Protein AF-A0A9P8D0W6-F1 (afdb_monomer_lite)

Foldseek 3Di:
DDDKDKDALPQLLVLQVVLVVPPDPPPPQPCPPDDPQPRQRWDFDQDPVVRDTDTDGSVHPRIDILPQQDPVDPPRCVVVVVLVVLSVLLSVVVVVVVVDPPDDDDDPVRVVSNVVNVVSSVVSVVVVVD

Secondary structure (DSSP, 8-state):
-PPP-EEESS-HHHHHHHHHHHS-TTS-----TT-TT-S--EEEEEETTTTEEEEEETTTTTEEETTT--TTSSSTTHHHHHHHHHHHHHHHHHHHHTT-SS-----HHHHHHHHHHHHHHHHGGGGG--

Radius of gyration: 16.87 Å; chains: 1; bounding box: 41×34×50 Å

Sequence (130 aa):
MTRTQFHHYIPRFILKTFADNFCDTNSELITDTSSPDSLGYHINVYRVEDHTTNPTDVSRAYGAEDMYRDVTEDDCMKFEKLLAKHECTSATFIRRIWKEEDELSLTRGQLADMKKFLVVMMYRSEHRRS

InterPro domains:
  IPR025332 Protein of unknown function DUF4238 [PF14022] (7-127)

pLDDT: mean 78.17, std 14.67, range [40.59, 91.44]

Structure (mmCIF, N/CA/C/O backbone):
data_AF-A0A9P8D0W6-F1
#
_entry.id   AF-A0A9P8D0W6-F1
#
loop_
_atom_site.group_PDB
_atom_site.id
_atom_site.type_symbol
_atom_site.label_atom_id
_atom_site.label_alt_id
_atom_site.label_comp_id
_atom_site.label_asym_id
_atom_site.label_entity_id
_atom_site.label_seq_id
_atom_site.pdbx_PDB_ins_code
_atom_site.Cartn_x
_atom_site.Cartn_y
_atom_site.Cartn_z
_atom_site.occupancy
_atom_site.B_iso_or_equiv
_atom_site.auth_seq_id
_atom_site.auth_comp_id
_atom_site.auth_asym_id
_atom_site.auth_atom_id
_atom_site.pdbx_PDB_model_num
ATOM 1 N N . MET A 1 1 ? 20.691 10.461 -13.223 1.00 51.47 1 MET A N 1
ATOM 2 C CA . MET A 1 1 ? 20.304 9.138 -12.691 1.00 51.47 1 MET A CA 1
ATOM 3 C C . MET A 1 1 ? 18.953 9.288 -12.021 1.00 51.47 1 MET A C 1
ATOM 5 O O . MET A 1 1 ? 18.819 10.158 -11.167 1.00 51.47 1 MET A O 1
ATOM 9 N N . THR A 1 2 ? 17.948 8.531 -12.448 1.00 65.81 2 THR A N 1
ATOM 10 C CA . THR A 1 2 ? 16.632 8.509 -11.797 1.00 65.81 2 THR A CA 1
ATOM 11 C C . THR A 1 2 ? 16.792 7.849 -10.430 1.00 65.81 2 THR A C 1
ATOM 13 O O . THR A 1 2 ? 17.372 6.771 -10.334 1.00 65.81 2 THR A O 1
ATOM 16 N N . ARG A 1 3 ? 16.368 8.530 -9.360 1.00 77.19 3 ARG A N 1
ATOM 17 C CA . ARG A 1 3 ? 16.433 7.992 -7.995 1.00 77.19 3 ARG A CA 1
ATOM 18 C C . ARG A 1 3 ? 15.421 6.853 -7.876 1.00 77.19 3 ARG A C 1
ATOM 20 O O . ARG A 1 3 ? 14.256 7.075 -8.207 1.00 77.19 3 ARG A O 1
ATOM 27 N N . THR A 1 4 ? 15.864 5.688 -7.408 1.00 83.75 4 THR A N 1
ATOM 28 C CA . THR A 1 4 ? 14.977 4.552 -7.132 1.00 83.75 4 THR A CA 1
ATOM 29 C C . THR A 1 4 ? 13.932 4.945 -6.091 1.00 83.75 4 THR A C 1
ATOM 31 O O . THR A 1 4 ? 14.197 5.772 -5.204 1.00 83.75 4 THR A O 1
ATOM 34 N N . GLN A 1 5 ? 12.723 4.400 -6.216 1.00 83.19 5 GLN A N 1
ATOM 35 C CA . GLN A 1 5 ? 11.661 4.604 -5.228 1.00 83.19 5 GLN A CA 1
ATOM 36 C C . GLN A 1 5 ? 11.283 3.275 -4.598 1.00 83.19 5 GLN A C 1
ATOM 38 O O . GLN A 1 5 ? 11.140 2.275 -5.286 1.00 83.19 5 GLN A O 1
ATOM 43 N N . PHE A 1 6 ? 11.154 3.273 -3.275 1.00 84.56 6 PHE A N 1
ATOM 44 C CA . PHE A 1 6 ? 10.735 2.099 -2.526 1.00 84.56 6 PHE A CA 1
ATOM 45 C C . PHE A 1 6 ? 9.239 2.195 -2.254 1.00 84.56 6 PHE A C 1
ATOM 47 O O . PHE A 1 6 ? 8.794 3.176 -1.650 1.00 84.56 6 PHE A O 1
ATOM 54 N N . HIS A 1 7 ? 8.484 1.185 -2.680 1.00 87.50 7 HIS A N 1
ATOM 55 C CA . HIS A 1 7 ? 7.034 1.157 -2.543 1.00 87.50 7 HIS A CA 1
ATOM 56 C C . HIS A 1 7 ? 6.570 -0.128 -1.863 1.00 87.50 7 HIS A C 1
ATOM 58 O O . HIS A 1 7 ? 7.058 -1.222 -2.149 1.00 87.50 7 HIS A O 1
ATOM 64 N N . HIS A 1 8 ? 5.617 -0.002 -0.942 1.00 87.50 8 HIS A N 1
ATOM 65 C CA . HIS A 1 8 ? 5.132 -1.127 -0.149 1.00 87.50 8 HIS A CA 1
ATOM 66 C C . HIS A 1 8 ? 3.959 -1.855 -0.823 1.00 87.50 8 HIS A C 1
ATOM 68 O O . HIS A 1 8 ? 2.939 -1.251 -1.169 1.00 87.50 8 HIS A O 1
ATOM 74 N N . TYR A 1 9 ? 4.047 -3.183 -0.920 1.00 87.56 9 TYR A N 1
ATOM 75 C CA . TYR A 1 9 ? 2.937 -4.061 -1.296 1.00 87.56 9 TYR A CA 1
ATOM 76 C C . TYR A 1 9 ? 1.782 -3.948 -0.301 1.00 87.56 9 TYR A C 1
ATOM 78 O O . TYR A 1 9 ? 0.620 -3.872 -0.700 1.00 87.56 9 TYR A O 1
ATOM 86 N N . ILE A 1 10 ? 2.107 -3.913 0.996 1.00 87.31 10 ILE A N 1
ATOM 87 C CA . ILE A 1 10 ? 1.169 -3.617 2.081 1.00 87.31 10 ILE A CA 1
ATOM 88 C C . ILE A 1 10 ? 1.441 -2.182 2.543 1.00 87.31 10 ILE A C 1
ATOM 90 O O . ILE A 1 10 ? 2.501 -1.944 3.114 1.00 87.31 10 ILE A O 1
ATOM 94 N N . PRO A 1 11 ? 0.517 -1.228 2.330 1.00 88.94 11 PRO A N 1
ATOM 95 C CA . PRO A 1 11 ? 0.736 0.174 2.647 1.00 88.94 11 PRO A CA 1
ATOM 96 C C . PRO A 1 11 ? 1.313 0.382 4.041 1.00 88.94 11 PRO A C 1
ATOM 98 O O . PRO A 1 11 ? 0.808 -0.151 5.032 1.00 88.94 11 PRO A O 1
ATOM 101 N N . ARG A 1 12 ? 2.350 1.218 4.120 1.00 87.00 12 ARG A N 1
ATOM 102 C CA . ARG A 1 12 ? 3.138 1.419 5.342 1.00 87.00 12 ARG A CA 1
ATOM 103 C C . ARG A 1 12 ? 2.287 1.841 6.542 1.00 87.00 12 ARG A C 1
ATOM 105 O O . ARG A 1 12 ? 2.611 1.489 7.668 1.00 87.00 12 ARG A O 1
ATOM 112 N N . PHE A 1 13 ? 1.186 2.567 6.325 1.00 86.25 13 PHE A N 1
ATOM 1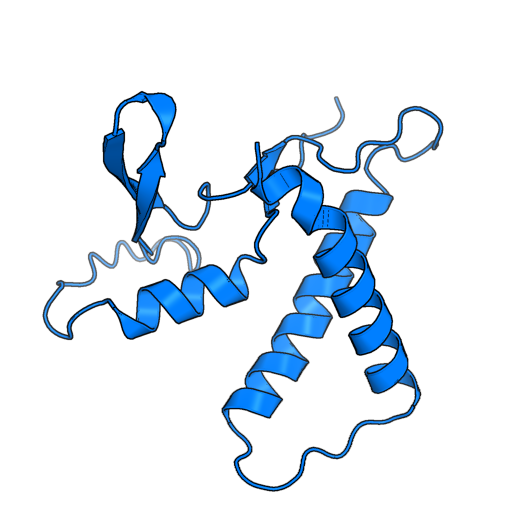13 C CA . PHE A 1 13 ? 0.283 2.962 7.411 1.00 86.25 13 PHE A CA 1
ATOM 114 C C . PHE A 1 13 ? -0.453 1.772 8.047 1.00 86.25 13 PHE A C 1
ATOM 116 O O . PHE A 1 13 ? -0.711 1.818 9.242 1.00 86.25 13 PHE A O 1
ATOM 123 N N . ILE A 1 14 ? -0.744 0.709 7.287 1.00 87.38 14 ILE A N 1
ATOM 124 C CA . ILE A 1 14 ? -1.333 -0.534 7.811 1.00 87.38 14 ILE A CA 1
ATOM 125 C C . ILE A 1 14 ? -0.290 -1.272 8.648 1.00 87.38 14 ILE A C 1
ATOM 127 O O . ILE A 1 14 ? -0.587 -1.704 9.756 1.00 87.38 14 ILE A O 1
ATOM 131 N N . LEU A 1 15 ? 0.943 -1.369 8.139 1.00 87.25 15 LEU A N 1
ATOM 132 C CA . LEU A 1 15 ? 2.050 -2.018 8.846 1.00 87.25 15 LEU A CA 1
ATOM 133 C C . LEU A 1 15 ? 2.407 -1.297 10.151 1.00 87.25 15 LEU A C 1
ATOM 135 O O . LEU A 1 15 ? 2.635 -1.958 11.156 1.00 87.25 15 LEU A O 1
ATOM 139 N N . LYS A 1 16 ? 2.409 0.045 10.153 1.00 85.94 16 LYS A N 1
ATOM 140 C CA . LYS A 1 16 ? 2.613 0.845 11.371 1.00 85.94 16 LYS A CA 1
ATOM 141 C C . LYS A 1 16 ? 1.509 0.580 12.392 1.00 85.94 16 LYS A C 1
ATOM 143 O O . LYS A 1 16 ? 1.830 0.226 13.512 1.00 85.94 16 LYS A O 1
ATOM 148 N N . THR A 1 17 ? 0.236 0.632 11.991 1.00 83.81 17 THR A N 1
ATOM 149 C CA . THR A 1 17 ? -0.882 0.336 12.905 1.00 83.81 17 THR A CA 1
ATOM 150 C C . THR A 1 17 ? -0.853 -1.095 13.430 1.00 83.81 17 THR A C 1
ATOM 152 O O . THR A 1 17 ? -1.182 -1.326 14.587 1.00 83.81 17 THR A O 1
ATOM 155 N N . PHE A 1 18 ? -0.434 -2.062 12.612 1.00 84.19 18 PHE A N 1
ATOM 156 C CA . PHE A 1 18 ? -0.187 -3.416 13.090 1.00 84.19 18 PHE A CA 1
ATOM 157 C C . PHE A 1 18 ? 0.919 -3.416 14.153 1.00 84.19 18 PHE A C 1
ATOM 159 O O . PHE A 1 18 ? 0.670 -3.867 15.261 1.00 84.19 18 PHE A O 1
ATOM 166 N N . ALA A 1 19 ? 2.095 -2.852 13.862 1.00 83.50 19 ALA A N 1
ATOM 167 C CA . ALA A 1 19 ? 3.195 -2.765 14.824 1.00 83.50 19 ALA A CA 1
ATOM 168 C C . ALA A 1 19 ? 2.781 -2.065 16.132 1.00 83.50 19 ALA A C 1
ATOM 170 O O . ALA A 1 19 ? 3.032 -2.604 17.203 1.00 83.50 19 ALA A O 1
ATOM 171 N N . ASP A 1 20 ? 2.079 -0.929 16.048 1.00 78.88 20 ASP A N 1
ATOM 172 C CA . ASP A 1 20 ? 1.552 -0.180 17.198 1.00 78.88 20 ASP A CA 1
ATOM 173 C C . ASP A 1 20 ? 0.665 -1.061 18.102 1.00 78.88 20 ASP A C 1
ATOM 175 O O . ASP A 1 20 ? 0.769 -0.986 19.321 1.00 78.88 20 ASP A O 1
ATOM 179 N N . ASN A 1 21 ? -0.183 -1.920 17.521 1.00 71.88 21 ASN A N 1
ATOM 180 C CA . ASN A 1 21 ? -1.093 -2.792 18.276 1.00 71.88 21 ASN A CA 1
ATOM 181 C C . ASN A 1 21 ? -0.396 -3.978 18.969 1.00 71.88 21 ASN A C 1
ATOM 183 O O . ASN A 1 21 ? -0.992 -4.584 19.857 1.00 71.88 21 ASN A O 1
ATOM 187 N N . PHE A 1 22 ? 0.822 -4.334 18.551 1.00 67.12 22 PHE A N 1
ATOM 188 C CA . PHE A 1 22 ? 1.593 -5.462 19.097 1.00 67.12 22 PHE A CA 1
ATOM 189 C C . PHE A 1 22 ? 2.871 -5.031 19.826 1.00 67.12 22 PHE A C 1
ATOM 191 O O . PHE A 1 22 ? 3.553 -5.869 20.415 1.00 67.12 22 PHE A O 1
ATOM 198 N N . CYS A 1 23 ? 3.209 -3.742 19.808 1.00 63.47 23 CYS A N 1
ATOM 199 C CA . CYS A 1 23 ? 4.195 -3.178 20.714 1.00 63.47 23 CYS A CA 1
ATOM 200 C C . CYS A 1 23 ? 3.594 -3.164 22.121 1.00 63.47 23 CYS A C 1
ATOM 202 O O . CYS A 1 23 ? 2.877 -2.236 22.494 1.00 63.47 23 CYS A O 1
ATOM 204 N N . ASP A 1 24 ? 3.893 -4.201 22.905 1.00 50.94 24 ASP A N 1
ATOM 205 C CA . ASP A 1 24 ? 3.633 -4.194 24.340 1.00 50.94 24 ASP A CA 1
ATOM 206 C C . ASP A 1 24 ? 4.192 -2.899 24.949 1.00 50.94 24 ASP A C 1
ATOM 208 O O . ASP A 1 24 ? 5.308 -2.468 24.640 1.00 50.94 24 ASP A O 1
ATOM 212 N N . THR A 1 25 ? 3.412 -2.291 25.841 1.00 48.91 25 THR A N 1
ATOM 213 C CA . THR A 1 25 ? 3.619 -0.997 26.518 1.00 48.91 25 THR A CA 1
ATOM 214 C C . THR A 1 25 ? 4.928 -0.853 27.316 1.00 48.91 25 THR A C 1
ATOM 216 O O . THR A 1 25 ? 5.107 0.145 28.007 1.00 48.91 25 THR A O 1
ATOM 219 N N . ASN A 1 26 ? 5.858 -1.805 27.206 1.00 42.94 26 ASN A N 1
ATOM 220 C CA . ASN A 1 26 ? 7.132 -1.847 27.923 1.00 42.94 26 ASN A CA 1
ATOM 221 C C . ASN A 1 26 ? 8.374 -1.936 27.021 1.00 42.94 26 ASN A C 1
ATOM 223 O O . ASN A 1 26 ? 9.481 -2.044 27.546 1.00 42.94 26 ASN A O 1
ATOM 227 N N . SER A 1 27 ? 8.248 -1.891 25.689 1.00 47.22 27 SER A N 1
ATOM 228 C CA . SER A 1 27 ? 9.438 -1.705 24.853 1.00 47.22 27 SER A CA 1
ATOM 229 C C . SER A 1 27 ? 9.874 -0.248 24.975 1.00 47.22 27 SER A C 1
ATOM 231 O O . SER A 1 27 ? 9.234 0.627 24.394 1.00 47.22 27 SER A O 1
ATOM 233 N N . GLU A 1 28 ? 10.937 0.013 25.741 1.00 43.78 28 GLU A N 1
ATOM 234 C CA . GLU A 1 28 ? 11.642 1.297 25.751 1.00 43.78 28 GLU A CA 1
ATOM 235 C C . GLU A 1 28 ? 11.827 1.760 24.303 1.00 43.78 28 GLU A C 1
ATOM 237 O O . GLU A 1 28 ? 12.598 1.190 23.529 1.00 43.78 28 GLU A O 1
ATOM 242 N N . LEU A 1 29 ? 11.041 2.761 23.905 1.00 50.38 29 LEU A N 1
ATOM 243 C CA . LEU A 1 29 ? 11.199 3.431 22.629 1.00 50.38 29 LEU A CA 1
ATOM 244 C C . LEU A 1 29 ? 12.591 4.057 22.670 1.00 50.38 29 LEU A C 1
ATOM 246 O O . LEU A 1 29 ? 12.798 5.056 23.357 1.00 50.38 29 LEU A O 1
ATOM 250 N N . ILE A 1 30 ? 13.552 3.462 21.964 1.00 45.56 30 ILE A N 1
ATOM 251 C CA . ILE A 1 30 ? 14.853 4.084 21.723 1.00 45.56 30 ILE A CA 1
ATOM 252 C C . ILE A 1 30 ? 14.572 5.288 20.822 1.00 45.56 30 ILE A C 1
ATOM 254 O O . ILE A 1 30 ? 14.535 5.192 19.596 1.00 45.56 30 ILE A O 1
ATOM 258 N N . THR A 1 31 ? 14.256 6.424 21.440 1.00 41.09 31 THR A N 1
ATOM 259 C CA . THR A 1 31 ? 14.022 7.685 20.748 1.00 41.09 31 THR A CA 1
ATOM 260 C C . THR A 1 31 ? 15.365 8.347 20.490 1.00 41.09 31 THR A C 1
ATOM 262 O O . THR A 1 31 ? 15.743 9.280 21.196 1.00 41.09 31 THR A O 1
ATOM 265 N N . ASP A 1 32 ? 16.076 7.899 19.458 1.00 40.59 32 ASP A N 1
ATOM 266 C CA . ASP A 1 32 ? 17.088 8.757 18.849 1.00 40.59 32 ASP A CA 1
ATOM 267 C C . ASP A 1 32 ? 16.363 9.851 18.051 1.00 40.59 32 ASP A C 1
ATOM 269 O O . ASP A 1 32 ? 15.809 9.661 16.963 1.00 40.59 32 ASP A O 1
ATOM 273 N N . THR A 1 33 ? 16.314 11.022 18.681 1.00 43.94 33 THR A N 1
ATOM 274 C CA . THR A 1 33 ? 15.600 12.256 18.334 1.00 43.94 33 THR A CA 1
ATOM 275 C C . THR A 1 33 ? 16.203 12.988 17.132 1.00 43.94 33 THR A C 1
ATOM 277 O O . THR A 1 33 ? 16.526 14.172 17.203 1.00 43.94 33 THR A O 1
ATOM 280 N N . SER A 1 34 ? 16.334 12.312 15.990 1.00 44.00 34 SER A N 1
ATOM 281 C CA . SER A 1 34 ? 16.863 12.939 14.766 1.00 44.00 34 SER A CA 1
ATOM 282 C C . SER A 1 34 ? 15.983 12.808 13.518 1.00 44.00 34 SER A C 1
ATOM 284 O O . SER A 1 34 ? 16.217 13.528 12.548 1.00 44.00 34 SER A O 1
ATOM 286 N N . SER A 1 35 ? 14.899 12.018 13.536 1.00 47.09 35 SER A N 1
ATOM 287 C CA . SER A 1 35 ? 13.890 12.060 12.467 1.00 47.09 35 SER A CA 1
ATOM 288 C C . SER A 1 35 ? 12.536 11.457 12.889 1.00 47.09 35 SER A C 1
ATOM 290 O O . SER A 1 35 ? 12.506 10.461 13.601 1.00 47.09 35 SER A O 1
ATOM 292 N N . PRO A 1 36 ? 11.382 11.984 12.439 1.00 47.25 36 PRO A N 1
ATOM 293 C CA . PRO A 1 36 ? 10.071 11.379 12.722 1.00 47.25 36 PRO A CA 1
ATOM 294 C C . PRO A 1 36 ? 9.864 10.007 12.049 1.00 47.25 36 PRO A C 1
ATOM 296 O O . PRO A 1 36 ? 8.840 9.363 12.271 1.00 47.25 36 PRO A O 1
ATOM 299 N N . ASP A 1 37 ? 10.817 9.560 11.223 1.00 46.06 37 ASP A N 1
ATOM 300 C CA . ASP A 1 37 ? 10.792 8.262 10.547 1.00 46.06 37 ASP A CA 1
ATOM 301 C C . ASP A 1 37 ? 11.678 7.201 11.227 1.00 46.06 37 ASP A C 1
ATOM 303 O O . ASP A 1 37 ? 11.668 6.054 10.789 1.00 46.06 37 ASP A O 1
ATOM 307 N N . SER A 1 38 ? 12.385 7.559 12.312 1.00 45.97 38 SER A N 1
ATOM 308 C CA . SER A 1 38 ? 13.217 6.654 13.123 1.00 45.97 38 SER A CA 1
ATOM 309 C C . SER A 1 38 ? 12.522 6.122 14.384 1.00 45.97 38 SER A C 1
ATOM 311 O O . SER A 1 38 ? 13.178 5.528 15.234 1.00 45.97 38 SER A O 1
ATOM 313 N N . LEU A 1 39 ? 11.190 6.261 14.501 1.00 55.00 39 LEU A N 1
ATOM 314 C CA . LEU A 1 39 ? 10.431 5.364 15.380 1.00 55.00 39 LEU A CA 1
ATOM 315 C C . LEU A 1 39 ? 10.598 3.951 14.808 1.00 55.00 39 LEU A C 1
ATOM 317 O O . LEU A 1 39 ? 10.029 3.640 13.759 1.00 55.00 39 LEU A O 1
ATOM 321 N N . GLY A 1 40 ? 11.439 3.145 15.457 1.00 60.47 40 GLY A N 1
ATOM 322 C CA . GLY A 1 40 ? 11.801 1.790 15.048 1.00 60.47 40 GLY A CA 1
ATOM 323 C C . GLY A 1 40 ? 10.619 0.833 15.144 1.00 60.47 40 GLY A C 1
ATOM 324 O O . GLY A 1 40 ? 10.563 -0.012 16.034 1.00 60.47 40 GLY A O 1
ATOM 325 N N . TYR A 1 41 ? 9.665 0.971 14.229 1.00 69.75 41 TYR A N 1
ATOM 326 C CA . TYR A 1 41 ? 8.562 0.042 14.072 1.00 69.75 41 TYR A CA 1
ATOM 327 C C . TYR A 1 41 ? 9.092 -1.254 13.480 1.00 69.75 41 TYR A C 1
ATOM 329 O O . TYR A 1 41 ? 9.446 -1.301 12.302 1.00 69.75 41 TYR A O 1
ATOM 337 N N . HIS A 1 42 ? 9.122 -2.305 14.291 1.00 80.25 42 HIS A N 1
ATOM 338 C CA . HIS A 1 42 ? 9.501 -3.637 13.848 1.00 80.25 42 HIS A CA 1
ATOM 339 C C . HIS A 1 42 ? 8.260 -4.517 13.765 1.00 80.25 42 HIS A C 1
ATOM 341 O O . HIS A 1 42 ? 7.426 -4.526 14.668 1.00 80.25 42 HIS A O 1
ATOM 347 N N . ILE A 1 43 ? 8.147 -5.270 12.675 1.00 83.12 43 ILE A N 1
ATOM 348 C CA . ILE A 1 43 ? 7.169 -6.346 12.541 1.00 83.12 43 ILE A CA 1
ATOM 349 C C . ILE A 1 43 ? 7.894 -7.662 12.316 1.00 83.12 43 ILE A C 1
ATOM 351 O O . ILE A 1 43 ? 8.911 -7.728 11.627 1.00 83.12 43 ILE A O 1
ATOM 355 N N . ASN A 1 44 ? 7.347 -8.724 12.887 1.00 83.44 44 ASN A N 1
ATOM 356 C CA . ASN A 1 44 ? 7.843 -10.069 12.664 1.00 83.44 44 ASN A CA 1
ATOM 357 C C . ASN A 1 44 ? 7.362 -10.558 11.295 1.00 83.44 44 ASN A C 1
ATOM 359 O O . ASN A 1 44 ? 6.164 -10.744 11.081 1.00 83.44 44 ASN A O 1
ATOM 363 N N . VAL A 1 45 ? 8.296 -10.743 10.362 1.00 83.19 45 VAL A N 1
ATOM 364 C CA . VAL A 1 45 ? 8.011 -11.277 9.026 1.00 83.19 45 VAL A CA 1
ATOM 365 C C . VAL A 1 45 ? 8.398 -12.746 9.006 1.00 83.19 45 VAL A C 1
ATOM 367 O O . VAL A 1 45 ? 9.545 -13.100 9.288 1.00 83.19 45 VAL A O 1
ATOM 370 N N . TYR A 1 46 ? 7.427 -13.595 8.682 1.00 83.12 46 TYR A N 1
ATOM 371 C CA . TYR A 1 46 ? 7.653 -15.019 8.490 1.00 83.12 46 TYR A CA 1
ATOM 372 C C . TYR A 1 46 ? 8.126 -15.278 7.061 1.00 83.12 46 TYR A C 1
ATOM 374 O O . TYR A 1 46 ? 7.433 -14.935 6.101 1.00 83.12 46 TYR A O 1
ATOM 382 N N . ARG A 1 47 ? 9.301 -15.890 6.919 1.00 80.94 47 ARG A N 1
ATOM 383 C CA . ARG A 1 47 ? 9.837 -16.334 5.635 1.00 80.94 47 ARG A CA 1
ATOM 384 C C . ARG A 1 47 ? 9.508 -17.809 5.445 1.00 80.94 47 ARG A C 1
ATOM 386 O O . ARG A 1 47 ? 9.957 -18.651 6.220 1.00 80.94 47 ARG A O 1
ATOM 393 N N . VAL A 1 48 ? 8.751 -18.106 4.392 1.00 83.69 48 VAL A N 1
ATOM 394 C CA . VAL A 1 48 ? 8.297 -19.471 4.086 1.00 83.69 48 VAL A CA 1
ATOM 395 C C . VAL A 1 48 ? 9.461 -20.382 3.691 1.00 83.69 48 VAL A C 1
ATOM 397 O O . VAL A 1 48 ? 9.458 -21.543 4.077 1.00 83.69 48 VAL A O 1
ATOM 400 N N . GLU A 1 49 ? 10.460 -19.852 2.981 1.00 84.00 49 GLU A N 1
ATOM 401 C CA . GLU A 1 49 ? 11.617 -20.603 2.463 1.00 84.00 49 GLU A CA 1
ATOM 402 C C . GLU A 1 49 ? 12.406 -21.313 3.571 1.00 84.00 49 GLU A C 1
ATOM 404 O O . GLU A 1 49 ? 12.689 -22.503 3.472 1.00 84.00 49 GLU A O 1
ATOM 409 N N . ASP A 1 50 ? 12.704 -20.584 4.649 1.00 87.06 50 ASP A N 1
ATOM 410 C CA . ASP A 1 50 ? 13.573 -21.060 5.730 1.00 87.06 50 ASP A CA 1
ATOM 411 C C . ASP A 1 50 ? 12.789 -21.384 7.014 1.00 87.06 50 ASP A C 1
ATOM 413 O O . ASP A 1 50 ? 13.379 -21.736 8.034 1.00 87.06 50 ASP A O 1
ATOM 417 N N . HIS A 1 51 ? 11.460 -21.220 6.995 1.00 84.38 51 HIS A N 1
ATOM 418 C CA . HIS A 1 51 ? 10.576 -21.316 8.163 1.00 84.38 51 HIS A CA 1
ATOM 419 C C . HIS A 1 51 ? 11.015 -20.448 9.358 1.00 84.38 51 HIS A C 1
ATOM 421 O O . HIS A 1 51 ? 10.813 -20.819 10.517 1.00 84.38 51 HIS A O 1
ATOM 427 N N . THR A 1 52 ? 11.601 -19.278 9.089 1.00 86.00 52 THR A N 1
ATOM 428 C CA . THR A 1 52 ? 12.107 -18.361 10.121 1.00 86.00 52 THR A CA 1
ATOM 429 C C . THR A 1 52 ? 11.223 -17.132 10.285 1.00 86.00 52 THR A C 1
ATOM 431 O O . THR A 1 52 ? 10.595 -16.655 9.341 1.00 86.00 52 THR A O 1
ATOM 434 N N . THR A 1 53 ? 11.207 -16.590 11.501 1.00 85.38 53 THR A N 1
ATOM 435 C CA . THR A 1 53 ? 10.548 -15.324 11.825 1.00 85.38 53 THR A CA 1
ATOM 436 C C . THR A 1 53 ? 11.615 -14.313 12.202 1.00 85.38 53 THR A C 1
ATOM 438 O O . THR A 1 53 ? 12.319 -14.519 13.189 1.00 85.38 53 THR A O 1
ATOM 441 N N . ASN A 1 54 ? 11.724 -13.225 11.440 1.00 82.50 54 ASN A N 1
ATOM 442 C CA . ASN A 1 54 ? 12.725 -12.190 11.687 1.00 82.50 54 ASN A CA 1
ATOM 443 C C . ASN A 1 54 ? 12.059 -10.828 11.935 1.00 82.50 54 ASN A C 1
ATOM 445 O O . ASN A 1 54 ? 11.162 -10.442 11.170 1.00 82.50 54 ASN A O 1
ATOM 449 N N . PRO A 1 55 ? 12.497 -10.071 12.959 1.00 81.88 55 PRO A N 1
ATOM 450 C CA . PRO A 1 55 ? 12.063 -8.695 13.138 1.00 81.88 55 PRO A CA 1
ATOM 451 C C . PRO A 1 55 ? 12.583 -7.861 11.966 1.00 81.88 55 PRO A C 1
ATOM 453 O O . PRO A 1 55 ? 13.779 -7.821 11.686 1.00 81.88 55 PRO A O 1
ATOM 456 N N . THR A 1 56 ? 11.669 -7.214 11.252 1.00 83.56 56 THR A N 1
ATOM 457 C CA . THR A 1 56 ? 11.969 -6.385 10.083 1.00 83.56 56 THR A CA 1
ATOM 458 C C . THR A 1 56 ? 11.400 -4.995 10.305 1.00 83.56 56 THR A C 1
ATOM 460 O O . THR A 1 56 ? 10.253 -4.853 10.729 1.00 83.56 56 THR A O 1
ATOM 463 N N . ASP A 1 57 ? 12.186 -3.965 9.999 1.00 84.75 57 ASP A N 1
ATOM 464 C CA . ASP A 1 57 ? 11.709 -2.583 10.021 1.00 84.75 57 ASP A CA 1
ATOM 465 C C . ASP A 1 57 ? 10.555 -2.410 9.019 1.00 84.75 57 ASP A C 1
ATOM 467 O O . ASP A 1 57 ? 10.658 -2.774 7.843 1.00 84.75 57 ASP A O 1
ATOM 471 N N . VAL A 1 58 ? 9.453 -1.813 9.472 1.00 85.25 58 VAL A N 1
ATOM 472 C CA . VAL A 1 58 ? 8.293 -1.444 8.653 1.00 85.25 58 VAL A CA 1
ATOM 473 C C . VAL A 1 58 ? 8.682 -0.577 7.448 1.00 85.25 58 VAL A C 1
ATOM 475 O O . VAL A 1 58 ? 8.001 -0.601 6.423 1.00 85.25 58 VAL A O 1
ATOM 478 N N . SER A 1 59 ? 9.775 0.188 7.519 1.00 82.81 59 SER A N 1
ATOM 479 C CA . SER A 1 59 ? 10.307 0.951 6.384 1.00 82.81 59 SER A CA 1
ATOM 480 C C . SER A 1 59 ? 10.706 0.065 5.196 1.00 82.81 59 SER A C 1
ATOM 482 O O . SER A 1 59 ? 10.630 0.529 4.059 1.00 82.81 59 SER A O 1
ATOM 484 N N . ARG A 1 60 ? 11.050 -1.208 5.439 1.00 84.00 60 ARG A N 1
ATOM 485 C CA . ARG A 1 60 ? 11.517 -2.174 4.431 1.00 84.00 60 ARG A CA 1
ATOM 486 C C . ARG A 1 60 ? 10.636 -3.413 4.285 1.00 84.00 60 ARG A C 1
ATOM 488 O O . ARG A 1 60 ? 10.677 -4.057 3.241 1.00 84.00 60 ARG A O 1
ATOM 495 N N . ALA A 1 61 ? 9.850 -3.763 5.296 1.00 85.56 61 ALA A N 1
ATOM 496 C CA . ALA A 1 61 ? 8.996 -4.940 5.245 1.00 85.56 61 ALA A CA 1
ATOM 497 C C . ALA A 1 61 ? 7.938 -4.821 4.137 1.00 85.56 61 ALA A C 1
ATOM 499 O O . ALA A 1 61 ? 7.307 -3.778 3.989 1.00 85.56 61 ALA A O 1
ATOM 500 N N . TYR A 1 62 ? 7.713 -5.906 3.389 1.00 85.69 62 TYR A N 1
ATOM 501 C CA . TYR A 1 62 ? 6.710 -5.976 2.319 1.00 85.69 62 TYR A CA 1
ATOM 502 C C . TYR A 1 62 ? 6.785 -4.820 1.310 1.00 85.69 62 TYR A C 1
ATOM 504 O O . TYR A 1 62 ? 5.747 -4.295 0.906 1.00 85.69 62 TYR A O 1
ATOM 512 N N . GLY A 1 63 ? 7.982 -4.423 0.882 1.00 86.75 63 GLY A N 1
ATOM 513 C CA . GLY A 1 63 ? 8.151 -3.468 -0.211 1.00 86.75 63 GLY A CA 1
ATOM 514 C C . GLY A 1 63 ? 9.222 -3.887 -1.206 1.00 86.75 63 GLY A C 1
ATOM 515 O O . GLY A 1 63 ? 9.986 -4.821 -0.962 1.00 86.75 63 GLY A O 1
ATOM 516 N N . ALA A 1 64 ? 9.250 -3.193 -2.336 1.00 86.62 64 ALA A N 1
ATOM 517 C CA . ALA A 1 64 ? 10.221 -3.388 -3.399 1.00 86.62 64 ALA A CA 1
ATOM 518 C C . ALA A 1 64 ? 10.647 -2.046 -3.993 1.00 86.62 64 ALA A C 1
ATOM 520 O O . ALA A 1 64 ? 9.948 -1.038 -3.875 1.00 86.62 64 ALA A O 1
ATOM 521 N N . GLU A 1 65 ? 11.819 -2.042 -4.617 1.00 88.94 65 GLU A N 1
ATOM 522 C CA . GLU A 1 65 ? 12.288 -0.898 -5.389 1.00 88.94 65 GLU A CA 1
ATOM 523 C C . GLU A 1 65 ? 11.647 -0.907 -6.778 1.00 88.94 65 GLU A C 1
ATOM 525 O O . GLU A 1 65 ? 11.546 -1.959 -7.408 1.00 88.94 65 GLU A O 1
ATOM 530 N N . ASP A 1 66 ? 11.242 0.273 -7.250 1.00 86.50 66 ASP A N 1
ATOM 531 C CA . ASP A 1 66 ? 10.751 0.520 -8.606 1.00 86.50 66 ASP A CA 1
ATOM 532 C C . ASP A 1 66 ? 9.555 -0.379 -9.006 1.00 86.50 66 ASP A C 1
ATOM 534 O O . ASP A 1 66 ? 9.442 -0.811 -10.154 1.00 86.50 66 ASP A O 1
ATOM 538 N N . MET A 1 67 ? 8.633 -0.636 -8.066 1.00 86.06 67 MET A N 1
ATOM 539 C CA . MET A 1 67 ? 7.486 -1.545 -8.222 1.00 86.06 67 MET A CA 1
ATOM 540 C C . MET A 1 67 ? 6.577 -1.184 -9.409 1.00 86.06 67 MET A C 1
ATOM 542 O O . MET A 1 67 ? 6.055 -2.073 -10.082 1.00 86.06 67 MET A O 1
ATOM 546 N N . TYR A 1 68 ? 6.380 0.109 -9.669 1.00 86.62 68 TYR A N 1
ATOM 547 C CA . TYR A 1 68 ? 5.556 0.624 -10.772 1.00 86.62 68 TYR A CA 1
ATOM 548 C C . TYR A 1 68 ? 6.365 1.386 -11.815 1.00 86.62 68 TYR A C 1
ATOM 550 O O . TYR A 1 68 ? 5.836 2.283 -12.480 1.00 86.62 68 TYR A O 1
ATOM 558 N N . ARG A 1 69 ? 7.657 1.082 -11.940 1.00 87.06 69 ARG A N 1
ATOM 559 C CA . ARG A 1 69 ? 8.488 1.731 -12.945 1.00 87.06 69 ARG A CA 1
ATOM 560 C C . ARG A 1 69 ? 8.016 1.356 -14.344 1.00 87.06 69 ARG A C 1
ATOM 562 O O . ARG A 1 69 ? 7.982 0.185 -14.710 1.00 87.06 69 ARG A O 1
ATOM 569 N N . ASP A 1 70 ? 7.733 2.376 -15.140 1.00 87.94 70 ASP A N 1
ATOM 570 C CA . ASP A 1 70 ? 7.300 2.222 -16.522 1.00 87.94 70 ASP A CA 1
ATOM 571 C C . ASP A 1 70 ? 8.337 2.837 -17.461 1.00 87.94 70 ASP A C 1
ATOM 573 O O . ASP A 1 70 ? 8.508 4.049 -17.521 1.00 87.94 70 ASP A O 1
ATOM 577 N N . VAL A 1 71 ? 9.065 1.997 -18.195 1.00 87.88 71 VAL A N 1
ATOM 578 C CA . VAL A 1 71 ? 10.100 2.458 -19.136 1.00 87.88 71 VAL A CA 1
ATOM 579 C C . VAL A 1 71 ? 9.530 3.101 -20.403 1.00 87.88 71 VAL A C 1
ATOM 581 O O . VAL A 1 71 ? 10.298 3.661 -21.181 1.00 87.88 71 VAL A O 1
ATOM 584 N N . THR A 1 72 ? 8.218 2.998 -20.630 1.00 89.62 72 THR A N 1
ATOM 585 C CA . THR A 1 72 ? 7.540 3.555 -21.809 1.00 89.62 72 THR A CA 1
ATOM 586 C C . THR A 1 72 ? 7.070 4.996 -21.608 1.00 89.62 72 THR A C 1
ATOM 588 O O . THR A 1 72 ? 6.801 5.689 -22.586 1.00 89.62 72 THR A O 1
ATOM 591 N N . GLU A 1 73 ? 7.014 5.465 -20.361 1.00 87.88 73 GLU A N 1
ATOM 592 C CA . GLU A 1 73 ? 6.652 6.837 -20.003 1.00 87.88 73 GLU A CA 1
ATOM 593 C C . GLU A 1 73 ? 7.895 7.738 -19.897 1.00 87.88 73 GLU A C 1
ATOM 595 O O . GLU A 1 73 ? 8.940 7.321 -19.391 1.00 87.88 73 GLU A O 1
ATOM 600 N N . ASP A 1 74 ? 7.760 9.010 -20.296 1.00 87.56 74 ASP A N 1
ATOM 601 C CA . ASP A 1 74 ? 8.840 10.010 -20.200 1.00 87.56 74 ASP A CA 1
ATOM 602 C C . ASP A 1 74 ? 9.338 10.187 -18.753 1.00 87.56 74 ASP A C 1
ATOM 604 O O . ASP A 1 74 ? 10.538 10.297 -18.491 1.00 87.56 74 ASP A O 1
ATOM 608 N N . ASP A 1 75 ? 8.405 10.190 -17.793 1.00 87.12 75 ASP A N 1
ATOM 609 C CA . ASP A 1 75 ? 8.702 10.078 -16.365 1.00 87.12 75 ASP A CA 1
ATOM 610 C C . ASP A 1 75 ? 8.436 8.642 -15.918 1.00 87.12 75 ASP A C 1
ATOM 612 O O . ASP A 1 75 ? 7.333 8.296 -15.493 1.00 87.12 75 ASP A O 1
ATOM 616 N N . CYS A 1 76 ? 9.471 7.807 -15.976 1.00 86.81 76 CYS A N 1
ATOM 617 C CA . CYS A 1 76 ? 9.350 6.384 -15.670 1.00 86.81 76 CYS A CA 1
ATOM 618 C C . CYS A 1 76 ? 8.933 6.066 -14.224 1.00 86.81 76 CYS A C 1
ATOM 620 O O . CYS A 1 76 ? 8.550 4.937 -13.931 1.00 86.81 76 CYS A O 1
ATOM 622 N N . MET A 1 77 ? 8.960 7.058 -13.325 1.00 88.12 77 MET A N 1
ATOM 623 C CA . MET A 1 77 ? 8.513 6.953 -11.929 1.00 88.12 77 MET A CA 1
ATOM 624 C C . MET A 1 77 ? 7.184 7.682 -11.679 1.00 88.12 77 MET A C 1
ATOM 626 O O . MET A 1 77 ? 6.804 7.933 -10.533 1.00 88.12 77 MET A O 1
ATOM 630 N N . LYS A 1 78 ? 6.469 8.071 -12.739 1.00 89.69 78 LYS A N 1
ATOM 631 C CA . LYS A 1 78 ? 5.192 8.791 -12.662 1.00 89.69 78 LYS A CA 1
ATOM 632 C C . LYS A 1 78 ? 4.155 8.029 -11.847 1.00 89.69 78 LYS A C 1
ATOM 634 O O . LYS A 1 78 ? 3.538 8.613 -10.956 1.00 89.69 78 LYS A O 1
ATOM 639 N N . PHE A 1 79 ? 3.979 6.737 -12.121 1.00 88.69 79 PHE A N 1
ATOM 640 C CA . PHE A 1 79 ? 3.006 5.916 -11.402 1.00 88.69 79 PHE A CA 1
ATOM 641 C C . PHE A 1 79 ? 3.370 5.752 -9.932 1.00 88.69 79 PHE A C 1
ATOM 643 O O . PHE A 1 79 ? 2.484 5.893 -9.093 1.00 88.69 79 PHE A O 1
ATOM 650 N N . GLU A 1 80 ? 4.653 5.582 -9.613 1.00 88.94 80 GLU A N 1
ATOM 651 C CA . GLU A 1 80 ? 5.109 5.531 -8.223 1.00 88.94 80 GLU A CA 1
ATOM 652 C C . GLU A 1 80 ? 4.719 6.787 -7.445 1.00 88.94 80 GLU A C 1
ATOM 654 O O . GLU A 1 80 ? 4.039 6.724 -6.420 1.00 88.94 80 GLU A O 1
ATOM 659 N N . LYS A 1 81 ? 5.036 7.967 -7.989 1.00 89.69 81 LYS A N 1
ATOM 660 C CA . LYS A 1 81 ? 4.695 9.249 -7.352 1.00 89.69 81 LYS A CA 1
ATOM 661 C C . LYS A 1 81 ? 3.185 9.410 -7.167 1.00 89.69 81 LYS A C 1
ATOM 663 O O . LYS A 1 81 ? 2.733 9.886 -6.122 1.00 89.69 81 LYS A O 1
ATOM 668 N N . LEU A 1 82 ? 2.401 9.048 -8.184 1.00 90.94 82 LEU A N 1
ATOM 669 C CA . LEU A 1 82 ? 0.944 9.162 -8.146 1.00 90.94 82 LEU A CA 1
ATOM 670 C C . LEU A 1 82 ? 0.332 8.207 -7.120 1.00 90.94 82 LEU A C 1
ATOM 672 O O . LEU A 1 82 ? -0.529 8.627 -6.346 1.00 90.94 82 LEU A O 1
ATOM 676 N N . LEU A 1 83 ? 0.792 6.957 -7.074 1.00 89.38 83 LEU A N 1
ATOM 677 C CA . LEU A 1 83 ? 0.300 5.951 -6.139 1.00 89.38 83 LEU A CA 1
ATOM 678 C C . LEU A 1 83 ? 0.733 6.251 -4.704 1.00 89.38 83 LEU A C 1
ATOM 680 O O . LEU A 1 83 ? -0.103 6.176 -3.809 1.00 89.38 83 LEU A O 1
ATOM 684 N N . ALA A 1 84 ? 1.972 6.689 -4.477 1.00 88.19 84 ALA A N 1
ATOM 685 C CA . ALA A 1 84 ? 2.434 7.126 -3.160 1.00 88.19 84 ALA A CA 1
ATOM 686 C C . ALA A 1 84 ? 1.596 8.298 -2.621 1.00 88.19 84 ALA A C 1
ATOM 688 O O . ALA A 1 84 ? 1.174 8.302 -1.460 1.00 88.19 84 ALA A O 1
ATOM 689 N N . LYS A 1 85 ? 1.281 9.280 -3.478 1.00 90.62 85 LYS A N 1
ATOM 690 C CA . LYS A 1 85 ? 0.381 10.382 -3.113 1.00 90.62 85 LYS A CA 1
ATOM 691 C C . LYS A 1 85 ? -1.026 9.872 -2.803 1.00 90.62 85 LYS A C 1
ATOM 693 O O . LYS A 1 85 ? -1.605 10.266 -1.791 1.00 90.62 85 LYS A O 1
ATOM 698 N N . HIS A 1 86 ? -1.553 8.989 -3.650 1.00 90.44 86 HIS A N 1
ATOM 699 C CA . HIS A 1 86 ? -2.878 8.399 -3.479 1.00 90.44 86 HIS A CA 1
ATOM 700 C C . HIS A 1 86 ? -2.997 7.612 -2.173 1.00 90.44 86 HIS A C 1
ATOM 702 O O . HIS A 1 86 ? -4.002 7.715 -1.472 1.00 90.44 86 HIS A O 1
ATOM 708 N N . GLU A 1 87 ? -1.956 6.876 -1.792 1.00 89.31 87 GLU A N 1
ATOM 709 C CA . GLU A 1 87 ? -1.886 6.160 -0.519 1.00 89.31 87 GLU A CA 1
ATOM 710 C C . GLU A 1 87 ? -1.837 7.079 0.682 1.00 89.31 87 GLU A C 1
ATOM 712 O O . GLU A 1 87 ? -2.546 6.834 1.653 1.00 89.31 87 GLU A O 1
ATOM 717 N N . CYS A 1 88 ? -1.036 8.143 0.622 1.00 88.31 88 CYS A N 1
ATOM 718 C CA . CYS A 1 88 ? -0.983 9.131 1.691 1.00 88.31 88 CYS A CA 1
ATOM 719 C C . CYS A 1 88 ? -2.370 9.748 1.921 1.00 88.31 88 CYS A C 1
ATOM 721 O O . CYS A 1 88 ? -2.863 9.793 3.049 1.00 88.31 88 CYS A O 1
ATOM 723 N N . THR A 1 89 ? -3.049 10.135 0.837 1.00 89.00 89 THR A N 1
ATOM 724 C CA . THR A 1 89 ? -4.437 10.602 0.884 1.00 89.00 89 THR A CA 1
ATOM 725 C C . THR A 1 89 ? -5.379 9.523 1.419 1.00 89.00 89 THR A C 1
ATOM 727 O O . THR A 1 89 ? -6.253 9.820 2.225 1.00 89.00 89 THR A O 1
ATOM 730 N N . SER A 1 90 ? -5.187 8.263 1.039 1.00 88.50 90 SER A N 1
ATOM 731 C CA . SER A 1 90 ? -6.054 7.173 1.483 1.00 88.50 90 SER A CA 1
ATOM 732 C C . SER A 1 90 ? -5.888 6.836 2.965 1.00 88.50 90 SER A C 1
ATOM 734 O O . SER A 1 90 ? -6.864 6.563 3.665 1.00 88.50 90 SER A O 1
ATOM 736 N N . ALA A 1 91 ? -4.659 6.932 3.469 1.00 88.44 91 ALA A N 1
ATOM 737 C CA . ALA A 1 91 ? -4.317 6.704 4.864 1.00 88.44 91 ALA A CA 1
ATOM 738 C C . ALA A 1 91 ? -5.023 7.692 5.799 1.00 88.44 91 ALA A C 1
ATOM 740 O O . ALA A 1 91 ? -5.435 7.308 6.892 1.00 88.44 91 ALA A O 1
ATOM 741 N N . THR A 1 92 ? -5.192 8.957 5.391 1.00 87.12 92 THR A N 1
ATOM 742 C CA . THR A 1 92 ? -5.915 9.937 6.218 1.00 87.12 92 THR A CA 1
ATOM 743 C C . THR A 1 92 ? -7.391 9.574 6.347 1.00 87.12 92 THR A C 1
ATOM 745 O O . THR A 1 92 ? -7.935 9.676 7.443 1.00 87.12 92 THR A O 1
ATOM 748 N N . PHE A 1 93 ? -8.022 9.077 5.279 1.00 83.88 93 PHE A N 1
ATOM 749 C CA . PHE A 1 93 ? -9.406 8.602 5.331 1.00 83.88 93 PHE A CA 1
ATOM 750 C C . PHE A 1 93 ? -9.553 7.352 6.189 1.00 83.88 93 PHE A C 1
ATOM 752 O O . PHE A 1 93 ? -10.429 7.313 7.045 1.00 83.88 93 PHE A O 1
ATOM 759 N N . ILE A 1 94 ? -8.673 6.364 6.030 1.00 84.81 94 ILE A N 1
ATOM 760 C CA . ILE A 1 94 ? -8.730 5.133 6.830 1.00 84.8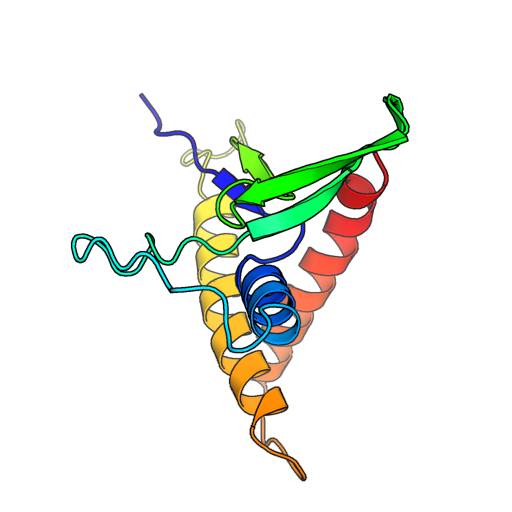1 94 ILE A CA 1
ATOM 761 C C . ILE A 1 94 ? -8.505 5.428 8.316 1.00 84.81 94 ILE A C 1
ATOM 763 O O . ILE A 1 94 ? -9.215 4.899 9.164 1.00 84.81 94 ILE A O 1
ATOM 767 N N . ARG A 1 95 ? -7.597 6.351 8.650 1.00 83.31 95 ARG A N 1
ATOM 768 C CA . ARG A 1 95 ? -7.424 6.814 10.035 1.00 83.31 95 ARG A CA 1
ATOM 769 C C . ARG A 1 95 ? -8.662 7.506 10.598 1.00 83.31 95 ARG A C 1
ATOM 771 O O . ARG A 1 95 ? -8.861 7.452 11.805 1.00 83.31 95 ARG A O 1
ATOM 778 N N . ARG A 1 96 ? -9.462 8.175 9.763 1.00 83.38 96 ARG A N 1
ATOM 779 C CA . ARG A 1 96 ? -10.754 8.729 10.188 1.00 83.38 96 ARG A CA 1
ATOM 780 C C . ARG A 1 96 ? -11.769 7.618 10.435 1.00 83.38 96 ARG A C 1
ATOM 782 O O . ARG A 1 96 ? -12.390 7.637 11.485 1.00 83.38 96 ARG A O 1
ATOM 789 N N . ILE A 1 97 ? -11.841 6.617 9.550 1.00 82.44 97 ILE A N 1
ATOM 790 C CA . ILE A 1 97 ? -12.679 5.418 9.743 1.00 82.44 97 ILE A CA 1
ATOM 791 C C . ILE A 1 97 ? -12.350 4.728 11.072 1.00 82.44 97 ILE A C 1
ATOM 793 O O . ILE A 1 97 ? -13.252 4.363 11.804 1.00 82.44 97 ILE A O 1
ATOM 797 N N . TRP A 1 98 ? -11.070 4.567 11.415 1.00 77.62 98 TRP A N 1
ATOM 798 C CA . TRP A 1 98 ? -10.681 3.923 12.676 1.00 77.62 98 TRP A CA 1
ATOM 799 C C . TRP A 1 98 ? -10.979 4.746 13.936 1.00 77.62 98 TRP A C 1
ATOM 801 O O . TRP A 1 98 ? -10.920 4.194 15.028 1.00 77.62 98 TRP A O 1
ATOM 811 N N . LYS A 1 99 ? -11.238 6.053 13.812 1.00 78.31 99 LYS A N 1
ATOM 812 C CA . LYS A 1 99 ? -11.531 6.942 14.949 1.00 78.31 99 LYS A CA 1
ATOM 813 C C . LYS A 1 99 ? -13.018 7.236 15.123 1.00 78.31 99 LYS A C 1
ATOM 815 O O . LYS A 1 99 ? -13.426 7.579 16.225 1.00 78.31 99 LYS A O 1
ATOM 820 N N . GLU A 1 100 ? -13.786 7.198 14.041 1.00 76.19 100 GLU A N 1
ATOM 821 C CA . GLU A 1 100 ? -15.221 7.480 14.038 1.00 76.19 100 GLU A CA 1
ATOM 822 C C . GLU A 1 100 ? -15.975 6.144 14.180 1.00 76.19 100 GLU A C 1
ATOM 824 O O . GLU A 1 100 ? -15.897 5.303 13.290 1.00 76.19 100 GLU A O 1
ATOM 829 N N . GLU A 1 101 ? -16.661 5.925 15.308 1.00 64.00 101 GLU A N 1
ATOM 830 C CA . GLU A 1 101 ? -17.317 4.637 15.614 1.00 64.00 101 GLU A CA 1
ATOM 831 C C . GLU A 1 101 ? -18.656 4.429 14.880 1.00 64.00 101 GLU A C 1
ATOM 833 O O . GLU A 1 101 ? -19.014 3.284 14.613 1.00 64.00 101 GLU A O 1
ATOM 838 N N . ASP A 1 102 ? -19.355 5.505 14.493 1.00 67.62 102 ASP A N 1
ATOM 839 C CA . ASP A 1 102 ? -20.751 5.409 14.034 1.00 67.62 102 ASP A CA 1
ATOM 840 C C . ASP A 1 102 ? -20.951 5.687 12.531 1.00 67.62 102 ASP A C 1
ATOM 842 O O . ASP A 1 102 ? -21.357 4.795 11.786 1.00 67.62 102 ASP A O 1
ATOM 846 N N . GLU A 1 103 ? -20.673 6.902 12.037 1.00 77.00 103 GLU A N 1
ATOM 847 C CA . GLU A 1 103 ? -20.953 7.263 10.637 1.00 77.00 103 GLU A CA 1
ATOM 848 C C . GLU A 1 103 ? -19.894 8.191 10.030 1.00 77.00 103 GLU A C 1
ATOM 850 O O . GLU A 1 103 ? -19.728 9.335 10.452 1.00 77.00 103 GLU A O 1
ATOM 855 N N . LEU A 1 104 ? -19.239 7.734 8.954 1.00 78.56 104 LEU A N 1
ATOM 856 C CA . LEU A 1 104 ? -18.319 8.554 8.165 1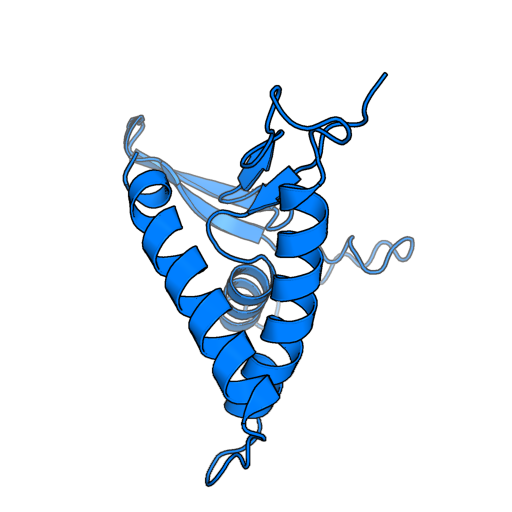.00 78.56 104 LEU A CA 1
ATOM 857 C C . LEU A 1 104 ? -19.011 9.085 6.905 1.00 78.56 104 LEU A C 1
ATOM 859 O O . LEU A 1 104 ? -19.253 8.352 5.941 1.00 78.56 104 LEU A O 1
ATOM 863 N N . SER A 1 105 ? -19.251 10.395 6.859 1.00 80.19 105 SER A N 1
ATOM 864 C CA . SER A 1 105 ? -19.714 11.054 5.635 1.00 80.19 105 SER A CA 1
ATOM 865 C C . SER A 1 105 ? -18.549 11.278 4.659 1.00 80.19 105 SER A C 1
ATOM 867 O O . SER A 1 105 ? -17.576 11.981 4.946 1.00 80.19 105 SER A O 1
ATOM 869 N N . LEU A 1 106 ? -18.646 10.667 3.476 1.00 82.00 106 LEU A N 1
ATOM 870 C CA . LEU A 1 106 ? -17.682 10.827 2.386 1.00 82.00 106 LEU A CA 1
ATOM 871 C C . LEU A 1 106 ? -18.313 11.572 1.214 1.00 82.00 106 LEU A C 1
ATOM 873 O O . LEU A 1 106 ? -19.431 11.279 0.785 1.00 82.00 106 LEU A O 1
ATOM 877 N N . THR A 1 107 ? -17.564 12.500 0.624 1.00 88.75 107 THR A N 1
ATOM 878 C CA . THR A 1 107 ? -17.958 13.090 -0.658 1.00 88.75 107 THR A CA 1
ATOM 879 C C . THR A 1 107 ? -17.810 12.063 -1.784 1.00 88.75 107 THR A C 1
ATOM 881 O O . THR A 1 107 ? -17.039 11.104 -1.691 1.00 88.75 107 THR A O 1
ATOM 884 N N . ARG A 1 108 ? -18.502 12.282 -2.911 1.00 89.44 108 ARG A N 1
ATOM 885 C CA . ARG A 1 108 ? -18.377 11.409 -4.096 1.00 89.44 108 ARG A CA 1
ATOM 886 C C . ARG A 1 108 ? -16.928 11.266 -4.577 1.00 89.44 108 ARG A C 1
ATOM 888 O O . ARG A 1 108 ? -16.542 10.179 -4.997 1.00 89.44 108 ARG A O 1
ATOM 895 N N . GLY A 1 109 ? -16.137 12.340 -4.498 1.00 89.19 109 GLY A N 1
ATOM 896 C CA . GLY A 1 109 ? -14.719 12.322 -4.869 1.00 89.19 109 GLY A CA 1
ATOM 897 C C . GLY A 1 109 ? -13.896 11.428 -3.943 1.00 89.19 109 GLY A C 1
ATOM 898 O O . GLY A 1 109 ? -13.188 10.545 -4.415 1.00 89.19 109 GLY A O 1
ATOM 899 N N . GLN A 1 110 ? -14.082 11.573 -2.628 1.00 86.06 110 GLN A N 1
ATOM 900 C CA . GLN A 1 110 ? -13.391 10.751 -1.628 1.00 86.06 110 GLN A CA 1
ATOM 901 C C . GLN A 1 110 ? -13.736 9.265 -1.769 1.00 86.06 110 GLN A C 1
ATOM 903 O O . GLN A 1 110 ? -12.854 8.412 -1.690 1.00 86.06 110 GLN A O 1
ATOM 908 N N . LEU A 1 111 ? -15.005 8.946 -2.043 1.00 88.12 111 LEU A N 1
ATOM 909 C CA . LEU A 1 111 ? -15.431 7.572 -2.303 1.00 88.12 111 LEU A CA 1
ATOM 910 C C . LEU A 1 111 ? -14.778 6.998 -3.570 1.00 88.12 111 LEU A C 1
ATOM 912 O O . LEU A 1 111 ? -14.364 5.839 -3.577 1.00 88.12 111 LEU A O 1
ATOM 916 N N . ALA A 1 112 ? -14.684 7.784 -4.646 1.00 90.62 112 ALA A N 1
ATOM 917 C CA . ALA A 1 112 ? -14.011 7.357 -5.870 1.00 90.62 112 ALA A CA 1
ATOM 918 C C . ALA A 1 112 ? -12.518 7.091 -5.627 1.00 90.62 112 ALA A C 1
ATOM 920 O O . ALA A 1 112 ? -11.979 6.099 -6.117 1.00 90.62 112 ALA A O 1
ATOM 921 N N . ASP A 1 113 ? -11.869 7.933 -4.828 1.00 89.25 113 ASP A N 1
ATOM 922 C CA . ASP A 1 113 ? -10.464 7.773 -4.472 1.00 89.25 113 ASP A CA 1
ATOM 923 C C . ASP A 1 113 ? -10.231 6.552 -3.572 1.00 89.25 113 ASP A C 1
ATOM 925 O O . ASP A 1 113 ? -9.316 5.768 -3.839 1.00 89.25 113 ASP A O 1
ATOM 929 N N . MET A 1 114 ? -11.122 6.286 -2.610 1.00 89.00 114 MET A N 1
ATOM 930 C CA . MET A 1 114 ? -11.106 5.026 -1.857 1.00 89.00 114 MET A CA 1
ATOM 931 C C . MET A 1 114 ? -11.250 3.804 -2.757 1.00 89.00 114 MET A C 1
ATOM 933 O O . MET A 1 114 ? -10.492 2.847 -2.620 1.00 89.00 114 MET A O 1
ATOM 937 N N . LYS A 1 115 ? -12.183 3.828 -3.715 1.00 90.50 115 LYS A N 1
ATOM 938 C CA . LYS A 1 115 ? -12.359 2.712 -4.655 1.00 90.50 115 LYS A CA 1
ATOM 939 C C . LYS A 1 115 ? -11.092 2.452 -5.464 1.00 90.50 115 LYS A C 1
ATOM 941 O O . LYS A 1 115 ? -10.679 1.303 -5.568 1.00 90.50 115 LYS A O 1
ATOM 946 N N . LYS A 1 116 ? -10.441 3.501 -5.982 1.00 91.44 116 LYS A N 1
ATOM 947 C CA . LYS A 1 116 ? -9.151 3.365 -6.682 1.00 91.44 116 LYS A CA 1
ATOM 948 C C . LYS A 1 116 ? -8.093 2.740 -5.778 1.00 91.44 116 LYS A C 1
ATOM 950 O O . LYS A 1 116 ? -7.392 1.836 -6.214 1.00 91.44 116 LYS A O 1
ATOM 955 N N . PHE A 1 117 ? -8.005 3.189 -4.524 1.00 91.19 117 PHE A N 1
ATOM 956 C CA . PHE A 1 117 ? -7.058 2.633 -3.559 1.00 91.19 117 PHE A CA 1
ATOM 957 C C . PHE A 1 117 ? -7.312 1.139 -3.328 1.00 91.19 117 PHE A C 1
ATOM 959 O O . PHE A 1 117 ? -6.387 0.342 -3.447 1.00 91.19 117 PHE A O 1
ATOM 966 N N . LEU A 1 118 ? -8.564 0.739 -3.086 1.00 89.12 118 LEU A N 1
ATOM 967 C CA . LEU A 1 118 ? -8.928 -0.667 -2.893 1.00 89.12 118 LEU A CA 1
ATOM 968 C C . LEU A 1 118 ? -8.616 -1.522 -4.128 1.00 89.12 118 LEU A C 1
ATOM 970 O O . LEU A 1 118 ? -8.073 -2.613 -3.984 1.00 89.12 118 LEU A O 1
ATOM 974 N N . VAL A 1 119 ? -8.892 -1.021 -5.335 1.00 89.94 119 VAL A N 1
ATOM 975 C CA . VAL A 1 119 ? -8.566 -1.726 -6.586 1.00 89.94 119 VAL A CA 1
ATOM 976 C C . VAL A 1 119 ? -7.056 -1.916 -6.740 1.00 89.94 119 VAL A C 1
ATOM 978 O O . VAL A 1 119 ? -6.610 -3.027 -7.023 1.00 89.94 119 VAL A O 1
ATOM 981 N N . VAL A 1 120 ? -6.257 -0.873 -6.491 1.00 87.31 120 VAL A N 1
ATOM 982 C CA . VAL A 1 120 ? -4.788 -0.980 -6.495 1.00 87.31 120 VAL A CA 1
ATOM 983 C C . VAL A 1 120 ? -4.331 -2.010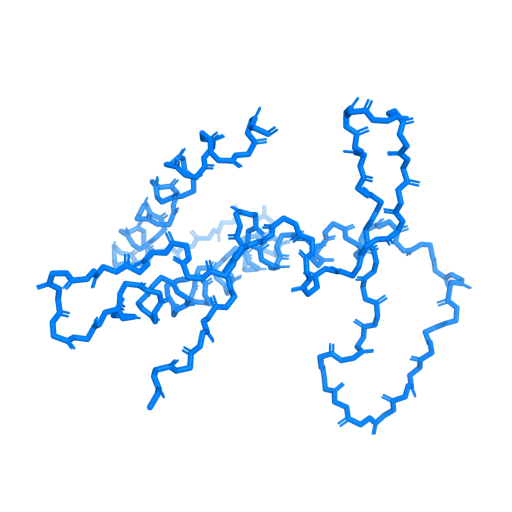 -5.462 1.00 87.31 120 VAL A C 1
ATOM 985 O O . VAL A 1 120 ? -3.507 -2.869 -5.767 1.00 87.31 120 VAL A O 1
ATOM 988 N N . MET A 1 121 ? -4.911 -1.992 -4.261 1.00 84.94 121 MET A N 1
ATOM 989 C CA . MET A 1 121 ? -4.595 -2.965 -3.218 1.00 84.94 121 MET A CA 1
ATOM 990 C C . MET A 1 121 ? -4.951 -4.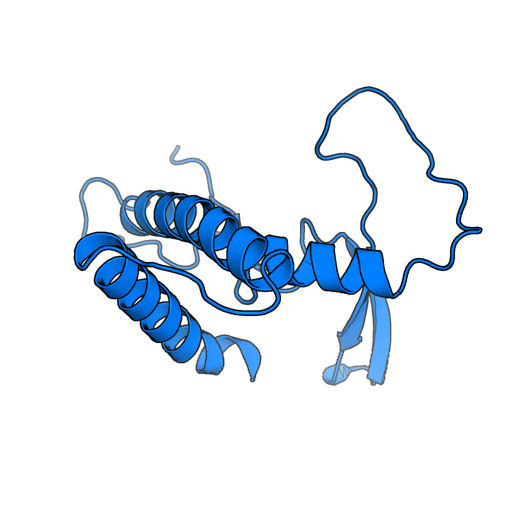407 -3.591 1.00 84.94 121 MET A C 1
ATOM 992 O O . MET A 1 121 ? -4.227 -5.331 -3.216 1.00 84.94 121 MET A O 1
ATOM 996 N N . MET A 1 122 ? -6.037 -4.615 -4.337 1.00 83.69 122 MET A N 1
ATOM 997 C CA . MET A 1 122 ? -6.394 -5.929 -4.872 1.00 83.69 122 MET A CA 1
ATOM 998 C C . MET A 1 122 ? -5.389 -6.393 -5.927 1.00 83.69 122 MET A C 1
ATOM 1000 O O . MET A 1 122 ? -4.967 -7.546 -5.882 1.00 83.69 122 MET A O 1
ATOM 1004 N N . TYR A 1 123 ? -4.937 -5.505 -6.814 1.00 81.81 123 TYR A N 1
ATOM 1005 C CA . TYR A 1 123 ? -3.930 -5.838 -7.826 1.00 81.81 123 TYR A CA 1
ATOM 1006 C C . TYR A 1 123 ? -2.588 -6.270 -7.206 1.00 81.81 123 TYR A C 1
ATOM 1008 O O . TYR A 1 123 ? -1.952 -7.219 -7.657 1.00 81.81 123 TYR A O 1
ATOM 1016 N N . ARG A 1 124 ? -2.189 -5.646 -6.093 1.00 79.69 124 ARG A N 1
ATOM 1017 C CA . ARG A 1 124 ? -0.978 -6.030 -5.344 1.00 79.69 124 ARG A CA 1
ATOM 1018 C C . ARG A 1 124 ? -1.051 -7.408 -4.706 1.00 79.69 124 ARG A C 1
ATOM 1020 O O . ARG A 1 124 ? -0.017 -7.927 -4.308 1.00 79.69 124 ARG A O 1
ATOM 1027 N N . SER A 1 125 ? -2.243 -7.990 -4.561 1.00 65.69 125 SER A N 1
ATOM 1028 C CA . SER A 1 125 ? -2.404 -9.271 -3.869 1.00 65.69 125 SER A CA 1
ATOM 1029 C C . SER A 1 125 ? -1.624 -10.414 -4.514 1.00 65.69 125 SER A C 1
ATOM 1031 O O . SER A 1 125 ? -1.115 -11.258 -3.782 1.00 65.69 125 SER A O 1
ATOM 1033 N N . GLU A 1 126 ? -1.441 -10.378 -5.833 1.00 63.84 126 GLU A N 1
ATOM 1034 C CA . GLU A 1 126 ? -0.600 -11.331 -6.562 1.00 63.84 126 GLU A CA 1
ATOM 1035 C C . GLU A 1 126 ? 0.868 -11.245 -6.117 1.00 63.84 126 GLU A C 1
ATOM 1037 O O . GLU A 1 126 ? 1.510 -12.263 -5.891 1.00 63.84 126 GLU A O 1
ATOM 1042 N N . HIS A 1 127 ? 1.365 -10.037 -5.846 1.00 62.66 127 HIS A N 1
ATOM 1043 C CA . HIS A 1 127 ? 2.733 -9.800 -5.373 1.00 62.66 127 HIS A CA 1
ATOM 1044 C C . HIS A 1 127 ? 2.917 -10.071 -3.868 1.00 62.66 127 HIS A C 1
ATOM 1046 O O . HIS A 1 127 ? 4.028 -9.990 -3.358 1.00 62.66 127 HIS A O 1
ATOM 1052 N N . ARG A 1 128 ? 1.834 -10.360 -3.127 1.00 61.31 128 ARG A N 1
ATOM 1053 C CA . ARG A 1 128 ? 1.899 -10.771 -1.709 1.00 61.31 128 ARG A CA 1
ATOM 1054 C C . ARG A 1 128 ? 2.009 -12.287 -1.531 1.00 61.31 128 ARG A C 1
ATOM 1056 O O . ARG A 1 128 ? 2.184 -12.736 -0.404 1.00 61.31 128 ARG A O 1
ATOM 1063 N N . ARG A 1 129 ? 1.785 -13.059 -2.600 1.00 52.47 129 ARG A N 1
ATOM 1064 C CA . ARG A 1 129 ? 1.700 -14.529 -2.578 1.00 52.47 129 ARG A CA 1
ATOM 1065 C C . ARG A 1 129 ? 2.983 -15.229 -3.033 1.00 52.47 129 ARG A C 1
ATOM 1067 O O . ARG A 1 129 ? 3.051 -16.446 -2.893 1.00 52.47 129 ARG A O 1
ATOM 1074 N N . SER A 1 130 ? 3.933 -14.483 -3.596 1.00 44.69 130 SER A N 1
ATOM 1075 C CA . SER A 1 130 ? 5.290 -14.944 -3.914 1.00 44.69 130 SER A CA 1
ATOM 1076 C C . SER A 1 130 ? 6.180 -14.865 -2.685 1.00 44.69 130 SER A C 1
ATOM 1078 O O . SER A 1 130 ? 6.898 -15.848 -2.432 1.00 44.69 130 SER A O 1
#

Organism: Mortierella alpina (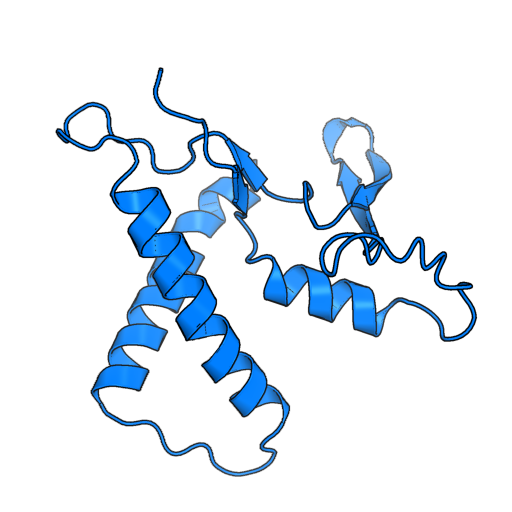NCBI:txid64518)